Protein 5JRT (pdb70)

Organism: Homo sapiens (NCBI:txid9606)

Foldseek 3Di:
DAPVVCVLCVVLVNNVCVVLCVVVVPHPVNLLPDAPVRCVVSPPPDPVSRCSSNVSSVCVVVVD

Solvent-accessible surface area: 4297 Å² total; per-residue (Å²): 130,49,158,54,5,35,69,20,0,136,123,45,60,4,97,119,8,15,82,22,1,113,152,72,150,16,56,32,213,73,1,44,144,23,25,52,112,68,1,123,127,24,29,1,114,45,139,46,54,14,54,102,0,31,57,9,11,92,178,80,104,94,71,121

Sequence (64 aa):
VDFSITQFVRNLGLEHLMDIFEREQITLRVLVEMGHKELKEIGINAYGHREKLIKGVERLISGQ

InterPro domains:
  IPR001660 Sterile alpha motif domain [PF07647] (877-933)
  IPR001660 Sterile alpha motif domain [PS50105] (877-936)
  IPR001660 Sterile alpha motif domain [SM00454] (871-936)
  IPR002110 Ankyrin repeat [PF00023] (124-154)
  IPR002110 Ankyrin repeat [PF00023] (212-242)
  IPR002110 Ankyrin repeat [PF00023] (746-775)
  IPR002110 Ankyrin repeat [PF12796] (28-121)
  IPR002110 Ankyrin repeat [PF12796] (247-305)
  IPR002110 Ankyrin repeat [PF12796] (381-461)
  IPR002110 Ankyrin repeat [PF12796] (556-622)
  IPR002110 Ankyrin repeat [PF12796] (649-742)
  IPR002110 Ankyrin repeat [PF13637] (497-546)
  IPR002110 Ankyrin repeat [PR01415] (124-139)
  IPR002110 Ankyrin repeat [PR01415] (226-240)
  IPR002110 Ankyrin repeat [PS50088] (57-89)
  IPR002110 Ankyrin repeat [PS50088] (90-122)
  IPR002110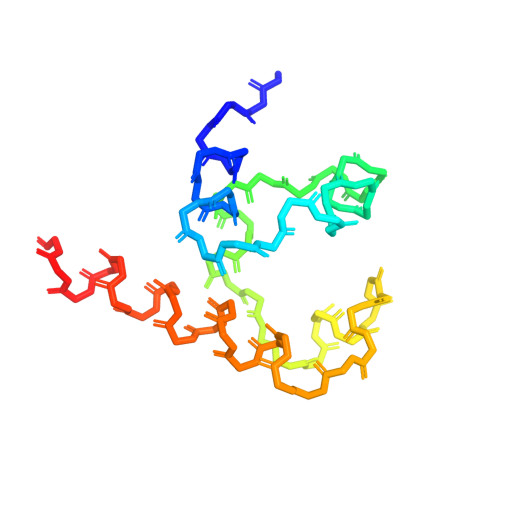 Ankyrin repeat [PS50088] (123-155)
  IPR002110 Ankyrin repeat [PS50088] (210-242)
  IPR002110 Ankyrin repeat [PS50088] (243-275)
  IPR002110 Ankyrin repeat [PS50088] (276-308)

GO terms:
  GO:0003950 NAD+ poly-ADP-ribosyltransferase activity (F, IDA)
  GO:0070212 protein poly-ADP-ribosylation (P, IDA)
  GO:0070213 protein auto-ADP-ribosylation (P, IDA)
  GO:1990404 NAD+-protein mono-ADP-ribosyltransferase activity (F, IDA)
  GO:0000209 protein polyubiquitination (P, IDA)
  GO:0090263 positive regulation of canonical Wnt signaling pathway (P, IMP)
  GO:0005515 protein binding (F, IPI)
  GO:0003950 NAD+ poly-ADP-ribosyltransferase activity (F, TAS)
  GO:0005829 cytosol (C, TAS)
  GO:0090263 positive regulation of canonical Wnt signaling pathway (P, TAS)
  GO:0048471 perinuclear region of cytoplasm (C, IDA)
  GO:0000242 pericentriolar material (C, IDA)
  GO:0005634 nucleus (C, IDA)
  GO:0005635 nuclear envelope (C, IDA)
  GO:0005737 cytoplasm (C, IDA)
  GO:0000781 chromosome, telomeric region (C, TAS)
  GO:0032212 positive regulation of telomere maintenance via telomerase (P, TAS)
  GO:1904355 positive regulation of telomere capping (P, IMP)
  GO:1904357 negative regulation of telomere maintenance via telomere lengthening (P, IMP)
  GO:0070198 protein localization to chromosome, telomeric region (P, IMP)

Secondary structure (DSSP, 8-state):
--HHHHHHHHHTT-GGGHHHHHHTT--HHHHTT--HHHHHHTT---HHHHHHHHHHHHHHHHH-

Structure (mmCIF, N/CA/C/O backbone):
data_5JRT
#
_entry.id   5JRT
#
_cell.length_a   56.630
_cell.length_b   56.630
_cell.length_c   46.100
_cell.angle_alpha   90.00
_cell.angle_beta   90.00
_cell.angle_gamma   120.00
#
_symmetry.space_group_name_H-M   'P 65'
#
loop_
_entity.id
_entity.type
_entity.pdbx_description
1 polymer Tankyrase-2
2 water water
#
loop_
_atom_site.group_PDB
_atom_site.id
_atom_site.type_symbol
_atom_site.label_atom_id
_atom_site.label_alt_id
_atom_site.label_comp_id
_atom_site.label_asym_id
_atom_site.label_entity_id
_atom_site.label_seq_id
_atom_site.pdbx_PDB_ins_code
_atom_site.Cartn_x
_atom_site.Cartn_y
_atom_site.Cartn_z
_atom_site.occupancy
_atom_site.B_iso_or_equiv
_atom_site.auth_seq_id
_atom_site.auth_comp_id
_atom_site.auth_asym_id
_atom_site.auth_atom_id
_atom_site.pdbx_PDB_model_num
ATOM 1 N N . VAL A 1 11 ? 29.019 18.289 8.300 1.00 65.28 874 VAL A N 1
ATOM 2 C CA . VAL A 1 11 ? 28.613 16.885 8.223 1.00 62.92 874 VAL A CA 1
ATOM 3 C C . VAL A 1 11 ? 28.251 16.489 6.784 1.00 61.36 874 VAL A C 1
ATOM 4 O O . VAL A 1 11 ? 27.404 17.134 6.160 1.00 61.99 874 VAL A O 1
ATOM 6 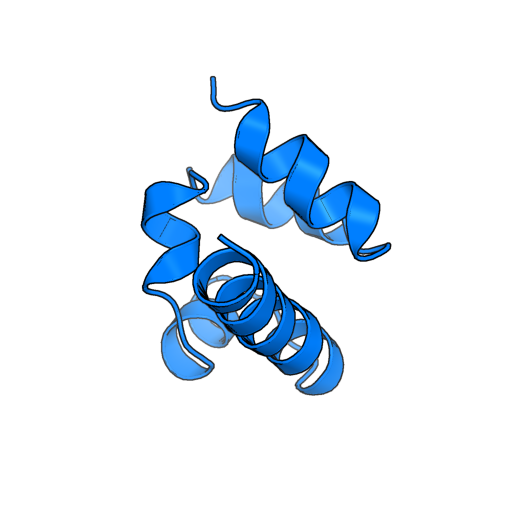N N . ASP A 1 12 ? 28.863 15.426 6.259 1.00 52.69 875 ASP A N 1
ATOM 7 C CA . ASP A 1 12 ? 28.547 14.998 4.898 1.00 49.47 875 ASP A CA 1
ATOM 8 C C . ASP A 1 12 ? 27.555 13.832 4.844 1.00 52.53 875 ASP A C 1
ATOM 9 O O . ASP A 1 12 ? 27.901 12.698 5.154 1.00 52.73 875 ASP A O 1
ATOM 14 N N . PHE A 1 13 ? 26.332 14.108 4.392 1.00 46.77 876 PHE A N 1
ATOM 15 C CA . PHE A 1 13 ? 25.324 13.061 4.252 1.00 46.72 876 PHE A CA 1
ATOM 16 C C . PHE A 1 13 ? 25.455 12.282 2.955 1.00 47.69 876 PHE A C 1
ATOM 17 O O . PHE A 1 13 ? 24.976 11.141 2.864 1.00 47.69 876 PHE A O 1
ATOM 25 N N . SER A 1 14 ? 26.110 12.871 1.942 1.00 43.86 877 SER A N 1
ATOM 26 C CA . SER A 1 14 ? 26.259 12.199 0.661 1.00 42.85 877 SER A CA 1
ATOM 27 C C . SER A 1 14 ? 27.114 10.920 0.787 1.00 43.69 877 SER A C 1
ATOM 28 O O . SER A 1 14 ? 26.777 9.914 0.150 1.00 44.38 877 SER A O 1
ATOM 31 N N . ILE A 1 15 ? 28.174 10.917 1.633 1.00 37.87 878 ILE A N 1
ATOM 32 C CA . ILE A 1 15 ? 28.924 9.660 1.777 1.00 35.15 878 ILE A CA 1
ATOM 33 C C . ILE A 1 15 ? 28.047 8.565 2.450 1.00 37.47 878 ILE A C 1
ATOM 34 O O . ILE A 1 15 ? 28.115 7.404 2.059 1.00 35.83 878 ILE A O 1
ATOM 39 N N . THR A 1 16 ? 27.235 8.928 3.459 1.00 36.36 879 THR A N 1
ATOM 40 C CA . THR A 1 16 ? 26.398 7.940 4.156 1.00 36.83 879 THR A CA 1
ATOM 41 C C . THR A 1 16 ? 25.493 7.235 3.150 1.00 39.91 879 THR A C 1
ATOM 42 O O . THR A 1 16 ? 25.395 6.004 3.171 1.00 39.26 879 THR A O 1
ATOM 46 N N . GLN A 1 17 ? 24.849 8.021 2.247 1.00 38.72 880 GLN A N 1
ATOM 47 C CA . GLN A 1 17 ? 23.961 7.459 1.218 1.00 39.93 880 GLN A CA 1
ATOM 48 C C . GLN A 1 17 ? 24.720 6.538 0.260 1.00 39.62 880 GLN A C 1
ATOM 49 O O . GLN A 1 17 ? 24.243 5.432 -0.052 1.00 40.68 880 GLN A O 1
ATOM 52 N N . PHE A 1 18 ? 25.896 6.984 -0.193 1.00 36.29 881 PHE A N 1
ATOM 53 C CA . PHE A 1 18 ? 26.710 6.214 -1.133 1.00 34.90 881 PHE A CA 1
ATOM 54 C C . PHE A 1 18 ? 27.117 4.861 -0.526 1.00 38.66 881 PHE A C 1
ATOM 55 O O . PHE A 1 18 ? 26.990 3.817 -1.172 1.00 38.81 881 PHE A O 1
ATOM 63 N N . VAL A 1 19 ? 27.576 4.883 0.731 1.00 34.83 882 VAL A N 1
ATOM 64 C CA . VAL A 1 19 ? 28.064 3.669 1.393 1.00 34.90 882 VAL A CA 1
ATOM 65 C C . VAL A 1 19 ? 26.903 2.707 1.732 1.00 38.67 882 VAL A C 1
ATOM 66 O O . VAL A 1 19 ? 27.032 1.489 1.525 1.00 40.92 882 VAL A O 1
ATOM 70 N N . ARG A 1 20 ? 25.757 3.246 2.173 1.00 37.00 883 ARG A N 1
ATOM 71 C CA . ARG A 1 20 ? 24.557 2.425 2.445 1.00 39.00 883 ARG A CA 1
ATOM 72 C C . ARG A 1 20 ? 24.081 1.696 1.169 1.00 45.09 883 ARG A C 1
ATOM 73 O O . ARG A 1 20 ? 23.676 0.522 1.232 1.00 46.44 883 ARG A O 1
ATOM 81 N N . ASN A 1 21 ? 24.130 2.391 0.011 1.00 41.19 884 ASN A N 1
ATOM 82 C CA . ASN A 1 21 ? 23.697 1.796 -1.270 1.00 44.26 884 ASN A CA 1
ATOM 83 C C . ASN A 1 21 ? 24.555 0.585 -1.658 1.00 46.13 884 ASN A C 1
ATOM 84 O O . ASN A 1 21 ? 24.061 -0.324 -2.313 1.00 47.98 884 ASN A O 1
ATOM 89 N N . LEU A 1 22 ? 25.845 0.589 -1.248 1.00 40.20 885 LEU A N 1
ATOM 90 C CA . LEU A 1 22 ? 26.771 -0.507 -1.498 1.00 40.62 885 LEU A CA 1
ATOM 91 C C . LEU A 1 22 ? 26.647 -1.654 -0.470 1.00 44.89 885 LEU A C 1
ATOM 92 O O . LEU A 1 22 ? 27.344 -2.673 -0.592 1.00 44.22 885 LEU A O 1
ATOM 97 N N . GLY A 1 23 ? 25.792 -1.461 0.545 1.00 42.72 886 GLY A N 1
ATOM 98 C CA . GLY A 1 23 ? 25.622 -2.403 1.655 1.00 42.95 886 GLY A CA 1
ATOM 99 C C . GLY A 1 23 ? 26.848 -2.452 2.551 1.00 45.26 886 GLY A C 1
ATOM 100 O O . GLY A 1 23 ? 27.129 -3.487 3.177 1.00 45.07 886 GLY A O 1
ATOM 101 N N . LEU A 1 24 ? 27.594 -1.311 2.617 1.00 37.88 887 LEU A N 1
ATOM 102 C CA . LEU A 1 24 ? 28.831 -1.218 3.389 1.00 35.56 887 LEU A CA 1
ATOM 103 C C . LEU A 1 24 ? 28.677 -0.274 4.587 1.00 35.61 887 LEU A C 1
ATOM 104 O O . LEU A 1 24 ? 29.685 0.249 5.091 1.00 35.59 887 LEU A O 1
ATOM 109 N N . GLU A 1 25 ? 27.429 -0.144 5.115 1.00 42.47 888 GLU A N 1
ATOM 110 C CA . GLU A 1 25 ? 27.188 0.726 6.269 1.00 41.87 888 GLU A CA 1
ATOM 111 C C . GLU A 1 25 ? 28.060 0.354 7.496 1.00 43.61 888 GLU A C 1
ATOM 112 O O . GLU A 1 25 ? 28.398 1.251 8.267 1.00 43.78 888 GLU A O 1
ATOM 118 N N . HIS A 1 26 ? 28.539 -0.917 7.612 1.00 41.78 889 HIS A N 1
ATOM 119 C CA . HIS A 1 26 ? 29.426 -1.322 8.712 1.00 42.65 889 HIS A CA 1
ATOM 120 C C . HIS A 1 26 ? 30.748 -0.575 8.683 1.00 43.91 889 HIS A C 1
ATOM 121 O O . HIS A 1 26 ? 31.434 -0.501 9.702 1.00 46.31 889 HIS A O 1
ATOM 128 N N . LEU A 1 27 ? 31.115 -0.008 7.503 1.00 36.38 890 LEU A N 1
ATOM 129 C CA . LEU A 1 27 ? 32.353 0.764 7.389 1.00 36.29 890 LEU A CA 1
ATOM 130 C C . LEU A 1 27 ? 32.160 2.238 7.784 1.00 36.56 890 LEU A C 1
ATOM 131 O O . LEU A 1 27 ? 33.141 2.981 7.831 1.00 36.23 890 LEU A O 1
ATOM 136 N N . MET A 1 28 ? 30.917 2.696 8.041 1.00 38.03 891 MET A N 1
ATOM 137 C CA . MET A 1 28 ? 30.715 4.120 8.362 1.00 38.23 891 MET A CA 1
ATOM 138 C C . MET A 1 28 ? 31.487 4.616 9.591 1.00 43.24 891 MET A C 1
ATOM 139 O O . MET A 1 28 ? 31.893 5.782 9.589 1.00 43.47 891 MET A O 1
ATOM 144 N N . ASP A 1 29 ? 31.770 3.747 10.591 1.00 40.72 892 ASP A N 1
ATOM 145 C CA . ASP A 1 29 ? 32.546 4.148 11.774 1.00 43.21 892 ASP A CA 1
ATOM 146 C C . ASP A 1 29 ? 33.936 4.625 11.359 1.00 43.88 892 ASP A C 1
ATOM 147 O O . ASP A 1 29 ? 34.428 5.609 11.904 1.00 43.29 892 ASP A O 1
ATOM 152 N N . ILE A 1 30 ? 34.529 3.964 10.335 1.00 37.32 893 ILE A N 1
ATOM 153 C CA . ILE A 1 30 ? 35.856 4.302 9.818 1.00 36.21 893 ILE A CA 1
ATOM 154 C C . ILE A 1 30 ? 35.769 5.615 9.059 1.00 37.56 893 ILE A C 1
ATOM 155 O O . ILE A 1 30 ? 36.567 6.508 9.319 1.00 37.65 893 ILE A O 1
ATOM 160 N N . PHE A 1 31 ? 34.813 5.728 8.109 1.00 33.66 894 PHE A N 1
ATOM 161 C CA . PHE A 1 31 ? 34.687 6.970 7.341 1.00 33.44 894 PHE A CA 1
ATOM 162 C C . PHE A 1 31 ? 34.453 8.185 8.219 1.00 36.72 894 PHE A C 1
ATOM 163 O O . PHE A 1 31 ? 35.063 9.241 7.968 1.00 37.59 894 PHE A O 1
ATOM 171 N N . GLU A 1 32 ? 33.626 8.039 9.281 1.00 34.78 895 GLU A N 1
ATOM 172 C CA . GLU A 1 32 ? 33.340 9.156 10.186 1.00 36.70 895 GLU A CA 1
ATOM 173 C C . GLU A 1 32 ? 34.596 9.544 10.974 1.00 41.53 895 GLU A C 1
ATOM 174 O O . GLU A 1 32 ? 34.942 10.727 11.055 1.00 42.68 895 GLU A O 1
ATOM 180 N N . ARG A 1 33 ? 35.292 8.540 11.563 1.00 38.76 896 ARG A N 1
ATOM 181 C CA . ARG A 1 33 ? 36.505 8.792 12.357 1.00 40.47 896 ARG A CA 1
ATOM 182 C C . ARG A 1 33 ? 37.612 9.437 11.510 1.00 42.79 896 ARG A C 1
ATOM 183 O O . ARG A 1 33 ? 38.373 10.289 11.995 1.00 43.96 896 ARG A O 1
ATOM 191 N N . GLU A 1 34 ? 37.671 9.049 10.226 1.00 37.35 897 GLU A N 1
ATOM 192 C CA . GLU A 1 34 ? 38.712 9.521 9.323 1.00 37.75 897 GLU A CA 1
ATOM 193 C C . GLU A 1 34 ? 38.344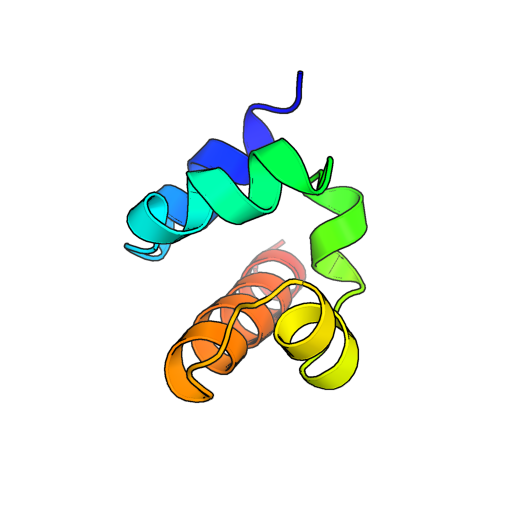 10.802 8.611 1.00 40.10 897 GLU A C 1
ATOM 194 O O . GLU A 1 34 ? 39.143 11.287 7.797 1.00 40.40 897 GLU A O 1
ATO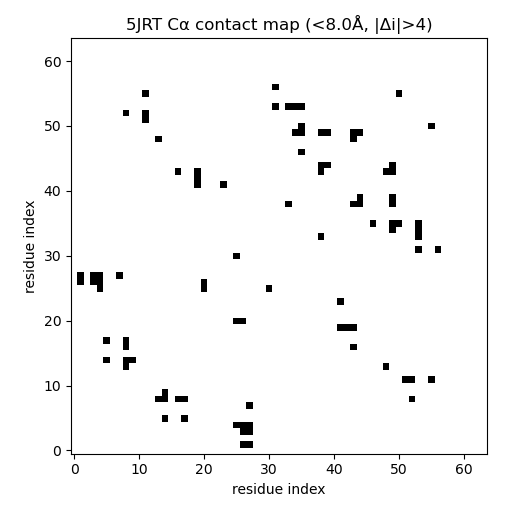M 200 N N . GLN A 1 35 ? 37.155 11.354 8.898 1.00 36.44 898 GLN A N 1
ATOM 201 C CA . GLN A 1 35 ? 36.661 12.614 8.305 1.00 36.80 898 GLN A CA 1
ATOM 202 C C . GLN A 1 35 ? 36.659 12.507 6.780 1.00 39.88 898 GLN A C 1
ATOM 203 O O . GLN A 1 35 ? 37.092 13.434 6.080 1.00 40.23 898 GLN A O 1
ATOM 209 N N . ILE A 1 36 ? 36.176 11.362 6.270 1.00 33.79 899 ILE A N 1
ATOM 210 C CA . ILE A 1 36 ? 36.122 11.136 4.827 1.00 33.39 899 ILE A CA 1
ATOM 211 C C . ILE A 1 36 ? 34.793 11.680 4.289 1.00 38.19 899 ILE A C 1
ATOM 212 O O . ILE A 1 36 ? 33.725 11.220 4.712 1.00 39.00 899 ILE A O 1
ATOM 217 N N . THR A 1 37 ? 34.857 12.620 3.337 1.00 36.09 900 THR A N 1
ATOM 218 C CA . THR A 1 37 ? 33.664 13.117 2.628 1.00 35.05 900 THR A CA 1
ATOM 219 C C . THR A 1 37 ? 33.576 12.357 1.296 1.00 36.98 900 THR A C 1
ATOM 220 O O . THR A 1 37 ? 34.543 11.697 0.884 1.00 34.92 900 THR A O 1
ATOM 224 N N . LEU A 1 38 ? 32.441 12.464 0.602 1.00 34.66 901 LEU A N 1
ATOM 225 C CA . LEU A 1 38 ? 32.333 11.791 -0.690 1.00 34.09 901 LEU A CA 1
ATOM 226 C C . LEU A 1 38 ? 33.377 12.315 -1.687 1.00 37.68 901 LEU A C 1
ATOM 227 O O . LEU A 1 38 ? 33.995 11.524 -2.417 1.00 36.96 901 LEU A O 1
ATOM 232 N N . ARG A 1 39 ? 33.607 13.631 -1.692 1.00 37.12 902 ARG A N 1
ATOM 233 C CA . ARG A 1 39 ? 34.616 14.177 -2.593 1.00 38.00 902 ARG A CA 1
ATOM 234 C C . ARG A 1 39 ? 36.004 13.575 -2.314 1.00 41.29 902 ARG A C 1
ATOM 235 O O . ARG A 1 39 ? 36.768 13.403 -3.254 1.00 43.75 902 ARG A O 1
ATOM 243 N N . VAL A 1 40 ? 36.349 13.338 -1.039 1.00 36.33 903 VAL A N 1
ATOM 244 C CA . VAL A 1 40 ? 37.654 12.743 -0.678 1.00 36.42 903 VAL A CA 1
ATOM 245 C C . VAL A 1 40 ? 37.674 11.257 -1.068 1.00 37.95 903 VAL A C 1
ATOM 246 O O . VAL A 1 40 ? 38.651 10.804 -1.673 1.00 37.82 903 VAL A O 1
ATOM 250 N N . LEU A 1 41 ? 36.596 10.524 -0.738 1.00 34.12 904 LEU A N 1
ATOM 251 C CA . LEU A 1 41 ? 36.546 9.091 -1.090 1.00 32.25 904 LEU A CA 1
ATOM 252 C C . LEU A 1 41 ? 36.794 8.843 -2.573 1.00 36.25 904 LEU A C 1
ATOM 253 O O . LEU A 1 41 ? 37.382 7.813 -2.942 1.00 36.94 904 LEU A O 1
ATOM 258 N N . VAL A 1 42 ? 36.253 9.729 -3.428 1.00 33.81 905 VAL A N 1
ATOM 259 C CA . VAL A 1 42 ? 36.334 9.581 -4.892 1.00 37.30 905 VAL A CA 1
ATOM 260 C C . VAL A 1 42 ? 37.786 9.445 -5.382 1.00 41.35 905 VAL A C 1
ATOM 261 O O . VAL A 1 42 ? 38.029 8.707 -6.345 1.00 43.49 905 VAL A O 1
ATOM 265 N N . GLU A 1 43 ? 38.740 10.076 -4.677 1.00 39.19 906 GLU A N 1
ATOM 266 C CA . GLU A 1 43 ? 40.158 10.015 -5.067 1.00 41.43 906 GLU A CA 1
ATOM 267 C C . GLU A 1 43 ? 40.958 8.888 -4.378 1.00 45.62 906 GLU A C 1
ATOM 268 O O . GLU A 1 43 ? 42.164 8.785 -4.611 1.00 49.63 906 GLU A O 1
ATOM 274 N N . MET A 1 44 ? 40.306 8.045 -3.536 1.00 38.89 907 MET A N 1
ATOM 275 C CA . MET A 1 44 ? 41.000 7.009 -2.777 1.00 37.81 907 MET A CA 1
ATOM 276 C C . MET A 1 44 ? 41.015 5.681 -3.501 1.00 42.93 907 MET A C 1
ATOM 277 O O . MET A 1 44 ? 39.969 5.199 -3.888 1.00 43.04 907 MET A O 1
ATOM 282 N N . GLY A 1 45 ? 42.192 5.099 -3.643 1.00 41.90 908 GLY A N 1
ATOM 283 C CA . GLY A 1 45 ? 42.353 3.793 -4.259 1.00 41.29 908 GLY A CA 1
ATOM 284 C C . GLY A 1 45 ? 42.659 2.778 -3.191 1.00 42.34 908 GLY A C 1
ATOM 285 O O . GLY A 1 45 ? 42.491 3.045 -1.993 1.00 39.39 908 GLY A O 1
ATOM 286 N N . HIS A 1 46 ? 43.094 1.587 -3.613 1.00 42.27 909 HIS A N 1
ATOM 287 C CA . HIS A 1 46 ? 43.380 0.530 -2.661 1.00 42.65 909 HIS A CA 1
ATOM 288 C C . HIS A 1 46 ? 44.359 0.932 -1.580 1.00 48.27 909 HIS A C 1
ATOM 289 O O . HIS A 1 46 ? 44.150 0.566 -0.430 1.00 46.50 909 HIS A O 1
ATOM 296 N N . LYS A 1 47 ? 45.451 1.634 -1.952 1.00 47.97 910 LYS A N 1
ATOM 297 C CA . LYS A 1 47 ? 46.495 2.049 -1.011 1.00 50.04 910 LYS A CA 1
ATOM 298 C C . LYS A 1 47 ? 45.890 2.886 0.113 1.00 50.67 910 LYS A C 1
ATOM 299 O O . LYS A 1 47 ? 46.067 2.551 1.286 1.00 52.02 910 LYS A O 1
ATOM 303 N N . GLU A 1 48 ? 45.130 3.923 -0.264 1.00 44.46 911 GLU A N 1
ATOM 304 C CA . GLU A 1 48 ? 44.508 4.888 0.640 1.00 41.25 911 GLU A CA 1
ATOM 305 C C . GLU A 1 48 ? 43.419 4.260 1.513 1.00 42.89 911 GLU A C 1
ATOM 306 O O . GLU A 1 48 ? 43.350 4.534 2.711 1.00 42.42 911 GLU A O 1
ATOM 312 N N . LEU A 1 49 ? 42.592 3.390 0.921 1.00 37.60 912 LEU A N 1
ATOM 313 C CA . LEU A 1 49 ? 41.534 2.714 1.660 1.00 35.73 912 LEU A CA 1
ATOM 314 C C . LEU A 1 49 ? 42.120 1.708 2.630 1.00 41.17 912 LEU A C 1
ATOM 315 O O . LEU A 1 49 ? 41.596 1.588 3.736 1.00 40.15 912 LEU A O 1
ATOM 320 N N . LYS A 1 50 ? 43.213 0.990 2.243 1.00 41.25 913 LYS A N 1
ATOM 321 C CA . LYS A 1 50 ? 43.842 0.053 3.168 1.00 44.53 913 LYS A CA 1
ATOM 322 C C . LYS A 1 50 ? 44.425 0.832 4.364 1.00 52.05 913 LYS A C 1
ATOM 323 O O . LYS A 1 50 ? 44.336 0.352 5.491 1.00 55.39 913 LYS A O 1
ATOM 329 N N . GLU A 1 51 ? 44.969 2.045 4.111 1.00 49.39 914 GLU A N 1
ATOM 330 C CA . GLU A 1 51 ? 45.571 2.940 5.107 1.00 52.11 914 GLU A CA 1
ATOM 331 C C . GLU A 1 51 ? 44.602 3.306 6.245 1.00 55.74 914 GLU A C 1
ATOM 332 O O . GLU A 1 51 ? 45.012 3.371 7.409 1.00 57.10 914 GLU A O 1
ATOM 338 N N . ILE A 1 52 ? 43.323 3.539 5.904 1.00 44.04 915 ILE A N 1
ATOM 339 C CA . ILE A 1 52 ? 42.300 3.935 6.878 1.00 43.26 915 ILE A CA 1
ATOM 340 C C . ILE A 1 52 ? 41.602 2.718 7.541 1.00 48.10 915 ILE A C 1
ATOM 341 O O . ILE A 1 52 ? 40.735 2.902 8.405 1.00 48.52 915 ILE A O 1
ATOM 346 N N . GLY A 1 53 ? 42.048 1.513 7.198 1.00 45.32 916 GLY A N 1
ATOM 347 C CA . GLY A 1 53 ? 41.537 0.313 7.831 1.00 44.04 916 GLY A CA 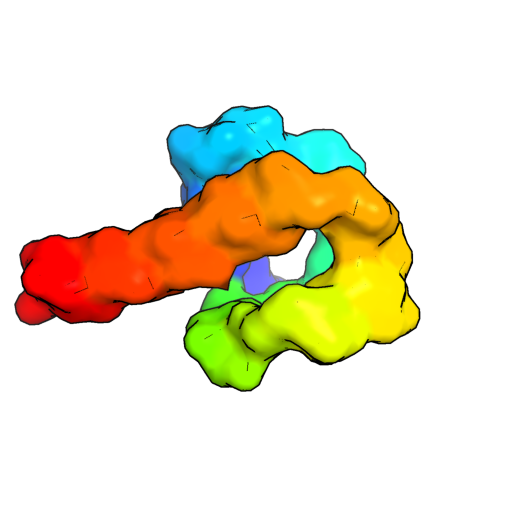1
ATOM 348 C C . GLY A 1 53 ? 40.445 -0.432 7.102 1.00 44.34 916 GLY A C 1
ATOM 349 O O . GLY A 1 53 ? 39.752 -1.231 7.735 1.00 45.24 916 GLY A O 1
ATOM 350 N N . ILE A 1 54 ? 40.287 -0.206 5.783 1.00 37.89 917 ILE A N 1
ATOM 351 C CA . ILE A 1 54 ? 39.339 -1.004 4.989 1.00 36.65 917 ILE A CA 1
ATOM 352 C C . ILE A 1 54 ? 40.193 -2.192 4.540 1.00 40.70 917 ILE A C 1
ATOM 353 O O . ILE A 1 54 ? 40.823 -2.178 3.484 1.00 39.31 917 ILE A O 1
ATOM 358 N N . ASN A 1 55 ? 40.238 -3.206 5.392 1.00 40.05 918 ASN A N 1
ATOM 359 C CA . ASN A 1 55 ? 41.155 -4.330 5.268 1.00 40.66 918 ASN A CA 1
ATOM 360 C C . ASN A 1 55 ? 40.852 -5.359 4.182 1.00 43.69 918 ASN A C 1
ATOM 361 O O . ASN A 1 55 ? 41.800 -5.977 3.693 1.00 44.08 918 ASN A O 1
ATOM 366 N N . ALA A 1 56 ? 39.567 -5.547 3.820 1.00 39.84 919 ALA A N 1
ATOM 367 C CA . ALA A 1 56 ? 39.199 -6.573 2.846 1.00 40.50 919 ALA A CA 1
ATOM 368 C C . ALA A 1 56 ? 39.275 -6.042 1.413 1.00 38.87 919 ALA A C 1
ATOM 369 O O . ALA A 1 56 ? 38.636 -5.037 1.070 1.00 35.56 919 ALA A O 1
ATOM 371 N N . TYR A 1 57 ? 40.050 -6.739 0.572 1.00 37.28 920 TYR A N 1
ATOM 372 C CA . TYR A 1 57 ? 40.187 -6.338 -0.823 1.00 36.03 920 TYR A CA 1
ATOM 373 C C . TYR A 1 57 ? 38.805 -6.189 -1.503 1.00 40.34 920 TYR A C 1
ATOM 374 O O . TYR A 1 57 ? 38.594 -5.219 -2.221 1.00 38.62 920 TYR A O 1
ATOM 383 N N . GLY A 1 58 ? 37.882 -7.136 -1.263 1.00 37.79 921 GLY A N 1
ATOM 384 C CA . GLY A 1 58 ? 36.542 -7.094 -1.860 1.00 37.42 921 GLY A CA 1
ATOM 385 C C . GLY A 1 58 ? 35.746 -5.862 -1.451 1.00 38.57 921 GLY A C 1
ATOM 386 O O . GLY A 1 58 ? 34.950 -5.353 -2.251 1.00 38.89 921 GLY A O 1
ATOM 387 N N . HIS A 1 59 ? 35.915 -5.391 -0.198 1.00 33.47 922 HIS A N 1
ATOM 388 C CA . HIS A 1 59 ? 35.221 -4.153 0.217 1.00 33.43 922 HIS A CA 1
ATOM 389 C C . HIS A 1 59 ? 35.838 -2.961 -0.494 1.00 36.73 922 HIS A C 1
ATOM 390 O O . HIS A 1 59 ? 35.096 -2.072 -0.929 1.00 35.51 922 HIS A O 1
ATOM 397 N N . ARG A 1 60 ? 37.189 -2.930 -0.618 1.00 34.57 923 ARG A N 1
ATOM 398 C CA . ARG A 1 60 ? 37.831 -1.774 -1.282 1.00 33.80 923 ARG A CA 1
ATOM 399 C C . ARG A 1 60 ? 37.421 -1.749 -2.746 1.00 35.66 923 ARG A C 1
ATOM 400 O O . ARG A 1 60 ? 37.062 -0.687 -3.261 1.00 35.28 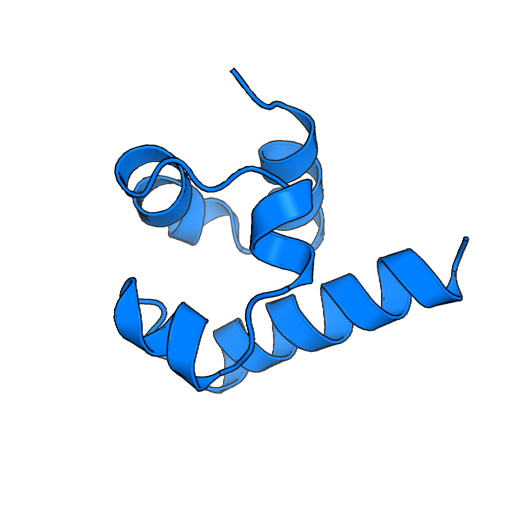923 ARG A O 1
ATOM 408 N N . GLU A 1 61 ? 37.400 -2.932 -3.402 1.00 35.34 924 GLU A N 1
ATOM 409 C CA . GLU A 1 61 ? 36.988 -3.014 -4.799 1.00 35.69 924 GLU A CA 1
ATOM 410 C C . GLU A 1 61 ? 35.533 -2.556 -4.959 1.00 36.74 924 GLU A C 1
ATOM 411 O O . GLU A 1 61 ? 35.225 -1.860 -5.921 1.00 38.33 924 GLU A O 1
ATOM 417 N N . LYS A 1 62 ? 34.644 -2.915 -4.009 1.00 34.40 925 LYS A N 1
ATOM 418 C CA . LYS A 1 62 ? 33.234 -2.509 -4.082 1.00 33.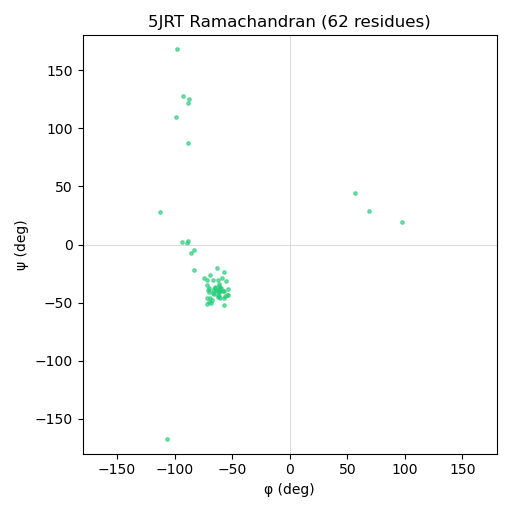43 925 LYS A CA 1
ATOM 419 C C . LYS A 1 62 ? 33.161 -0.960 -4.010 1.00 34.41 925 LYS A C 1
ATOM 420 O O . LYS A 1 62 ? 32.374 -0.350 -4.746 1.00 34.81 925 LYS A O 1
ATOM 426 N N . LEU A 1 63 ? 33.991 -0.350 -3.157 1.00 30.60 926 LEU A N 1
ATOM 427 C CA . LEU A 1 63 ? 33.984 1.117 -3.032 1.00 29.85 926 LEU A CA 1
ATOM 428 C C . LEU A 1 63 ? 34.560 1.720 -4.306 1.00 32.91 926 LEU A C 1
ATOM 429 O O . LEU A 1 63 ? 33.993 2.680 -4.828 1.00 34.45 926 LEU A O 1
ATOM 434 N N . ILE A 1 64 ? 35.738 1.222 -4.755 1.00 32.80 927 ILE A N 1
ATOM 435 C CA . ILE A 1 64 ? 36.418 1.798 -5.933 1.00 33.84 927 ILE A CA 1
ATOM 436 C C . ILE A 1 64 ? 35.557 1.682 -7.188 1.00 37.08 927 ILE A C 1
ATOM 437 O O . ILE A 1 64 ? 35.407 2.680 -7.917 1.00 37.88 927 ILE A O 1
ATOM 442 N N . LYS A 1 65 ? 34.941 0.499 -7.401 1.00 35.27 928 LYS A N 1
ATOM 443 C CA . LYS A 1 65 ? 34.073 0.290 -8.566 1.00 37.46 928 LYS A CA 1
ATOM 444 C C . LYS A 1 65 ? 32.787 1.078 -8.366 1.00 39.36 928 LYS A C 1
ATOM 445 O O . LYS A 1 65 ? 32.269 1.630 -9.324 1.00 38.95 928 LYS A O 1
ATOM 449 N N . GLY A 1 66 ? 32.363 1.256 -7.108 1.00 36.50 929 GLY A N 1
ATOM 450 C CA . GLY A 1 66 ? 31.186 2.062 -6.799 1.00 34.39 929 GLY A CA 1
ATOM 451 C C . GLY A 1 66 ? 31.393 3.519 -7.191 1.00 35.14 929 GLY A C 1
ATOM 452 O O . GLY A 1 66 ? 30.476 4.150 -7.724 1.00 35.91 929 GLY A O 1
ATOM 453 N N . VAL A 1 67 ? 32.627 4.066 -6.964 1.00 31.82 930 VAL A N 1
ATOM 454 C CA . VAL A 1 67 ? 32.970 5.449 -7.352 1.00 31.47 930 VAL A CA 1
ATOM 455 C C . VAL A 1 67 ? 33.025 5.538 -8.892 1.00 36.16 930 VAL A C 1
ATOM 456 O O . VAL A 1 67 ? 32.472 6.470 -9.464 1.00 37.08 930 VAL A O 1
ATOM 460 N N . GLU A 1 68 ? 33.693 4.561 -9.553 1.00 35.95 931 GLU A N 1
ATOM 461 C CA . GLU A 1 68 ? 33.792 4.591 -11.018 1.00 37.44 931 GLU A CA 1
ATOM 462 C C . GLU A 1 68 ? 32.379 4.651 -11.622 1.00 41.23 931 GLU A C 1
ATOM 463 O O . GLU A 1 68 ? 32.153 5.372 -12.596 1.00 44.09 931 GLU A O 1
ATOM 469 N N . ARG A 1 69 ? 31.461 3.829 -11.076 1.00 37.66 932 ARG A N 1
ATOM 470 C CA . ARG A 1 69 ? 30.102 3.743 -11.594 1.00 39.42 932 ARG A CA 1
ATOM 471 C C . ARG A 1 69 ? 29.297 4.964 -11.268 1.00 43.28 932 ARG A C 1
ATOM 472 O O . ARG A 1 69 ? 28.501 5.396 -12.108 1.00 44.99 932 ARG A O 1
ATOM 480 N N . LEU A 1 70 ? 29.523 5.571 -10.080 1.00 39.22 933 LEU A N 1
ATOM 481 C CA . LEU A 1 70 ? 28.866 6.831 -9.728 1.00 41.17 933 LEU A CA 1
ATOM 482 C C . LEU A 1 70 ? 29.301 7.922 -10.727 1.00 45.37 933 LEU A C 1
ATOM 483 O O . LEU A 1 70 ? 28.454 8.668 -11.209 1.00 47.76 933 LEU A O 1
ATOM 488 N N . ILE A 1 71 ? 30.607 7.983 -11.069 1.00 41.88 934 ILE A N 1
ATOM 489 C CA . ILE A 1 71 ? 31.145 8.952 -12.032 1.00 44.15 934 ILE A CA 1
ATOM 490 C C . ILE A 1 71 ? 30.654 8.660 -13.463 1.00 49.67 934 ILE A C 1
ATOM 491 O O . ILE A 1 71 ? 30.144 9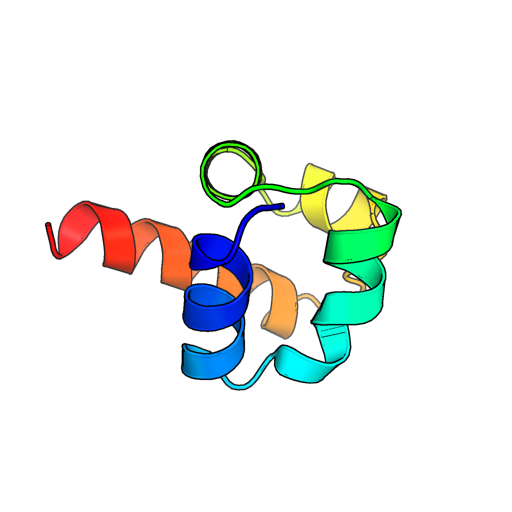.568 -14.135 1.00 51.15 934 ILE A O 1
ATOM 496 N N . SER A 1 72 ? 30.799 7.391 -13.925 1.00 45.82 935 SER A N 1
ATOM 497 C CA . SER A 1 72 ? 30.413 7.024 -15.295 1.00 48.17 935 SER A CA 1
ATOM 498 C C . SER A 1 72 ? 28.894 7.104 -15.541 1.00 54.32 935 SER A C 1
ATOM 499 O O . SER A 1 72 ? 28.465 7.396 -16.667 1.00 56.38 935 SER A O 1
ATOM 502 N N . GLY A 1 73 ? 28.111 6.857 -14.485 1.00 52.22 936 GLY A N 1
ATOM 503 C CA . GLY A 1 73 ? 26.650 6.898 -14.517 1.00 55.42 936 GLY A CA 1
ATOM 504 C C . GLY A 1 73 ? 26.103 8.302 -14.686 1.00 62.87 936 GLY A C 1
ATOM 505 O O . GLY A 1 73 ? 25.007 8.488 -15.229 1.00 65.63 936 GLY A O 1
ATOM 506 N N . GLN A 1 74 ? 26.893 9.300 -14.245 1.00 58.14 937 GLN A N 1
ATOM 507 C CA . GLN A 1 74 ? 26.585 10.725 -14.347 1.00 79.77 937 GLN A CA 1
ATOM 508 C C . GLN A 1 74 ? 27.295 11.282 -15.571 1.00 104.00 937 GLN A C 1
ATOM 509 O O . GLN A 1 74 ? 26.872 12.290 -16.125 1.00 75.69 937 GLN A O 1
#

Radius of gyration: 10.58 Å; Cα contacts (8 Å, |Δi|>4): 47; chains: 1; bounding box: 23×24×28 Å

Nearest PDB structures (foldseek):
  5jrt-assembly1_A  TM=1.016E+00  e=4.897E-09  Homo sapiens
  8aly-assembly1_E  TM=9.942E-01  e=5.774E-08  Homo sapiens
  5kni-assembly1_E  TM=9.592E-01  e=2.079E-06  Homo sapiens
  5ju5-assembly1_C  TM=9.358E-01  e=1.299E-06  Homo sapiens
  5ju5-assembly1_F  TM=9.833E-01  e=2.338E-06  Homo sapiens

B-factor: mean 46.71, std 12.72, range [29.85, 104.0]

CATH classification: 1.10.150.50